Protein AF-A0AAD6ZLA7-F1 (afdb_monomer_lite)

Organism: NCBI:txid1033008

Secondary structure (DSSP, 8-state):
---SSSTTHHHHHHHHHHHHHHHHHHHHHHHHHHHHHHHHHHHHHHHHHHHHHHHHHHHHHHHHTTT-HHHHHHHHHHHHHHHHHHHHHHHHHHHTT-----S------THHHHHHHHHHHHT--

Sequence (125 aa):
MLCLGISAALPIAEYVLDSRVQWHRAHADMEGWQEEVEIFAQESHHAIQGFNKMETVWTALAHDHQEDPGKKAYALKKANMYQEMGQDVQDKFAKVGGTWPELELVLPNTSNLSAQIRRLIGMLA

pLDDT: mean 79.53, std 20.26, range [39.06, 98.5]

Foldseek 3Di:
DPDPPPVVVVVVVVVVVVVVVVVVVVVVVVVVVVVVLVVLLVVLVVLLVVLQVQLVVLCVQLVVVVVPPVSNVVSNVRSVVSVVVSVVSVVVCVVVVHDDPPPDPPVVPVVVVVVVVVVVVVVVD

Radius of gyration: 27.88 Å; chains: 1; bounding box: 61×22×90 Å

Structure (mmCIF, N/CA/C/O backbone):
data_AF-A0AAD6ZLA7-F1
#
_entry.id   AF-A0AAD6ZLA7-F1
#
loop_
_atom_site.group_PDB
_atom_site.id
_atom_site.type_symbol
_atom_site.label_atom_id
_atom_site.label_alt_id
_atom_site.label_comp_id
_atom_site.label_asym_id
_atom_site.label_entity_id
_atom_site.label_seq_id
_atom_site.pdbx_PDB_ins_code
_atom_site.Cartn_x
_atom_site.Cartn_y
_atom_site.Cartn_z
_atom_site.occupancy
_atom_site.B_iso_or_equiv
_atom_site.auth_seq_id
_atom_site.auth_comp_id
_atom_site.auth_asym_id
_atom_site.auth_atom_id
_atom_site.pdbx_PDB_model_num
ATOM 1 N N . MET A 1 1 ? 42.024 3.302 -61.756 1.00 43.53 1 MET A N 1
ATOM 2 C CA . MET A 1 1 ? 41.119 2.156 -61.517 1.00 43.53 1 MET A CA 1
ATOM 3 C C . MET A 1 1 ? 41.154 1.775 -60.031 1.00 43.53 1 MET A C 1
ATOM 5 O O . MET A 1 1 ? 41.634 0.707 -59.700 1.00 43.53 1 MET A O 1
ATOM 9 N N . LEU A 1 2 ? 40.708 2.660 -59.125 1.00 46.66 2 LEU A N 1
ATOM 10 C CA . LEU A 1 2 ? 40.676 2.413 -57.668 1.00 46.66 2 LEU A CA 1
ATOM 11 C C . LEU A 1 2 ? 39.571 3.255 -56.990 1.00 46.66 2 LEU A C 1
ATOM 13 O O . LEU A 1 2 ? 39.862 4.073 -56.129 1.00 46.66 2 LEU A O 1
ATOM 17 N N . CYS A 1 3 ? 38.303 3.095 -57.386 1.00 45.69 3 CYS A N 1
ATOM 18 C CA . CYS A 1 3 ? 37.184 3.758 -56.682 1.00 45.69 3 CYS A CA 1
ATOM 19 C C . CYS A 1 3 ? 36.028 2.819 -56.295 1.00 45.69 3 CYS A C 1
ATOM 21 O O . CYS A 1 3 ? 34.997 3.293 -55.836 1.00 45.69 3 CYS A O 1
ATOM 23 N N . LEU A 1 4 ? 36.171 1.495 -56.436 1.00 47.16 4 LEU A N 1
ATOM 24 C CA . LEU A 1 4 ? 35.083 0.553 -56.113 1.00 47.16 4 LEU A CA 1
ATOM 25 C C . LEU A 1 4 ? 35.101 0.039 -54.660 1.00 47.16 4 LEU A C 1
ATOM 27 O O . LEU A 1 4 ? 34.143 -0.593 -54.237 1.00 47.16 4 LEU A O 1
ATOM 31 N N . GLY A 1 5 ? 36.147 0.330 -53.876 1.00 51.34 5 GLY A N 1
ATOM 32 C CA . GLY A 1 5 ? 36.273 -0.163 -52.493 1.00 51.34 5 GLY A CA 1
ATOM 33 C C . GLY A 1 5 ? 35.588 0.692 -51.418 1.00 51.34 5 GLY A C 1
ATOM 34 O O . GLY A 1 5 ? 35.270 0.183 -50.351 1.00 51.34 5 GLY A O 1
ATOM 35 N N . ILE A 1 6 ? 35.335 1.979 -51.680 1.00 52.84 6 ILE A N 1
ATOM 36 C CA . ILE A 1 6 ? 34.805 2.916 -50.666 1.00 52.84 6 ILE A CA 1
ATOM 37 C C . ILE A 1 6 ? 33.263 2.920 -50.654 1.00 52.84 6 ILE A C 1
ATOM 39 O O . ILE A 1 6 ? 32.646 3.145 -49.616 1.00 52.84 6 ILE A O 1
ATOM 43 N N . SER A 1 7 ? 32.622 2.591 -51.782 1.00 50.31 7 SER A N 1
ATOM 44 C CA . SER A 1 7 ? 31.164 2.710 -51.947 1.00 50.31 7 SER A CA 1
ATOM 45 C C . SER A 1 7 ? 30.339 1.665 -51.181 1.00 50.31 7 SER A C 1
ATOM 47 O O . SER A 1 7 ? 29.170 1.920 -50.913 1.00 50.31 7 SER A O 1
ATOM 49 N N . ALA A 1 8 ? 30.910 0.508 -50.828 1.00 53.28 8 ALA A N 1
ATOM 50 C CA . ALA A 1 8 ? 30.199 -0.551 -50.096 1.00 53.28 8 ALA A CA 1
ATOM 51 C C . ALA A 1 8 ? 30.386 -0.478 -48.567 1.00 53.28 8 ALA A C 1
ATOM 53 O O . ALA A 1 8 ? 29.590 -1.042 -47.825 1.00 53.28 8 ALA A O 1
ATOM 54 N N . ALA A 1 9 ? 31.416 0.225 -48.083 1.00 53.81 9 ALA A N 1
ATOM 55 C CA . ALA A 1 9 ? 31.745 0.301 -46.657 1.00 53.81 9 ALA A CA 1
ATOM 56 C C . ALA A 1 9 ? 30.910 1.347 -45.893 1.00 53.81 9 ALA A C 1
ATOM 58 O O . ALA A 1 9 ? 30.584 1.143 -44.725 1.00 53.81 9 ALA A O 1
ATOM 59 N N . LEU A 1 10 ? 30.528 2.443 -46.557 1.00 57.75 10 LEU A N 1
ATOM 60 C CA . LEU A 1 10 ? 29.680 3.504 -45.997 1.00 57.75 10 LEU A CA 1
ATOM 61 C C . LEU A 1 10 ? 28.285 3.019 -45.547 1.00 57.75 10 LEU A C 1
ATOM 63 O O . LEU A 1 10 ? 27.939 3.272 -44.394 1.00 57.75 10 LEU A O 1
ATOM 67 N N . PRO A 1 11 ? 27.509 2.275 -46.364 1.00 63.91 11 PRO A N 1
ATOM 68 C CA . PRO A 1 11 ? 26.180 1.814 -45.950 1.00 63.91 11 PRO A CA 1
ATOM 69 C C . PRO A 1 11 ? 26.226 0.779 -44.816 1.00 63.91 11 PRO A C 1
ATOM 71 O O . PRO A 1 11 ? 25.324 0.738 -43.986 1.00 63.91 11 PRO A O 1
ATOM 74 N N . ILE A 1 12 ? 27.289 -0.031 -44.729 1.00 64.31 12 ILE A N 1
ATOM 75 C CA . ILE A 1 12 ? 27.469 -0.989 -43.626 1.00 64.31 12 ILE A CA 1
ATOM 76 C C . ILE A 1 12 ? 27.788 -0.245 -42.324 1.00 64.31 12 ILE A C 1
ATOM 78 O O . ILE A 1 12 ? 27.229 -0.570 -41.281 1.00 64.31 12 ILE A O 1
ATOM 82 N N . ALA A 1 13 ? 28.659 0.766 -42.373 1.00 67.69 13 ALA A N 1
ATOM 83 C CA . ALA A 1 13 ? 29.011 1.559 -41.198 1.00 67.69 13 ALA A CA 1
ATOM 84 C C . ALA A 1 13 ? 27.817 2.365 -40.656 1.00 67.69 13 ALA A C 1
ATOM 86 O O . ALA A 1 13 ? 27.613 2.401 -39.443 1.00 67.69 13 ALA A O 1
ATOM 87 N N . GLU A 1 14 ? 27.009 2.961 -41.538 1.00 71.94 14 GLU A N 1
ATOM 88 C CA . GLU A 1 14 ? 25.779 3.674 -41.173 1.00 71.94 14 GLU A CA 1
ATOM 89 C C . GLU A 1 14 ? 24.737 2.729 -40.557 1.00 71.94 14 GLU A C 1
ATOM 91 O O . GLU A 1 14 ? 24.212 3.014 -39.483 1.00 71.94 14 GLU A O 1
ATOM 96 N N . TYR A 1 15 ? 24.518 1.556 -41.160 1.00 69.25 15 TYR A N 1
ATOM 97 C CA . TYR A 1 15 ? 23.602 0.540 -40.632 1.00 69.25 15 TYR A CA 1
ATOM 98 C C . TYR A 1 15 ? 24.043 -0.015 -39.269 1.00 69.25 15 TYR A C 1
ATOM 100 O O . TYR A 1 15 ? 23.222 -0.211 -38.373 1.00 69.25 15 TYR A O 1
ATOM 108 N N . VAL A 1 16 ? 25.345 -0.255 -39.078 1.00 72.81 16 VAL A N 1
ATOM 109 C CA . VAL A 1 16 ? 25.899 -0.708 -37.791 1.00 72.81 16 VAL A CA 1
ATOM 110 C C . VAL A 1 16 ? 25.780 0.382 -36.723 1.00 72.81 16 VAL A C 1
ATOM 112 O O . VAL A 1 16 ? 25.497 0.067 -35.565 1.00 72.81 16 VAL A O 1
ATOM 115 N N . LEU A 1 17 ? 25.976 1.654 -37.088 1.00 72.81 17 LEU A N 1
ATOM 116 C CA . LEU A 1 17 ? 25.799 2.776 -36.169 1.00 72.81 17 LEU A CA 1
ATOM 117 C C . LEU A 1 17 ? 24.330 2.928 -35.760 1.00 72.81 17 LEU A C 1
ATOM 119 O O . LEU A 1 17 ? 24.059 3.026 -34.566 1.00 72.81 17 LEU A O 1
ATOM 123 N N . ASP A 1 18 ? 23.398 2.882 -36.715 1.00 82.12 18 ASP A N 1
ATOM 124 C CA . ASP A 1 18 ? 21.960 2.930 -36.433 1.00 82.12 18 ASP A CA 1
ATOM 125 C C . ASP A 1 18 ? 21.538 1.749 -35.549 1.00 82.12 18 ASP A C 1
ATOM 127 O O . ASP A 1 18 ? 20.969 1.953 -34.480 1.00 82.12 18 ASP A O 1
ATOM 131 N N . SER A 1 19 ? 21.961 0.525 -35.883 1.00 85.25 19 SER A N 1
ATOM 132 C CA . SER A 1 19 ? 21.699 -0.674 -35.068 1.00 85.25 19 SER A CA 1
ATOM 133 C C . SER A 1 19 ? 22.203 -0.529 -33.626 1.00 85.25 19 SER A C 1
ATOM 135 O O . SER A 1 19 ? 21.524 -0.926 -32.678 1.00 85.25 19 SER A O 1
ATOM 137 N N . ARG A 1 20 ? 23.382 0.074 -33.430 1.00 86.81 20 ARG A N 1
ATOM 138 C CA . ARG A 1 20 ? 23.945 0.333 -32.098 1.00 86.81 20 ARG A CA 1
ATOM 139 C C . ARG A 1 20 ? 23.159 1.406 -31.343 1.00 86.81 20 ARG A C 1
ATOM 141 O O . ARG A 1 20 ? 22.932 1.259 -30.146 1.00 86.81 20 ARG A O 1
ATOM 148 N N . VAL A 1 21 ? 22.742 2.477 -32.017 1.00 90.88 21 VAL A N 1
ATOM 149 C CA . VAL A 1 21 ? 21.911 3.529 -31.412 1.00 90.88 21 VAL A CA 1
ATOM 150 C C . VAL A 1 21 ? 20.556 2.963 -30.989 1.00 90.88 21 VAL A C 1
ATOM 152 O O . VAL A 1 21 ? 20.125 3.234 -29.869 1.00 90.88 21 VAL A O 1
ATOM 155 N N . GLN A 1 22 ? 19.918 2.135 -31.823 1.00 89.88 22 GLN A N 1
ATOM 156 C CA . GLN A 1 22 ? 18.672 1.460 -31.451 1.00 89.88 22 GLN A CA 1
ATOM 157 C C . GLN A 1 22 ? 18.873 0.530 -30.251 1.00 89.88 22 GLN A C 1
ATOM 159 O O . GLN A 1 22 ? 18.047 0.526 -29.343 1.00 89.88 22 GLN A O 1
ATOM 164 N N . TRP A 1 23 ? 19.995 -0.196 -30.196 1.00 91.56 23 TRP A N 1
ATOM 165 C CA . TRP A 1 23 ? 20.331 -1.020 -29.035 1.00 91.56 23 TRP A CA 1
ATOM 166 C C . TRP A 1 23 ? 20.460 -0.188 -27.754 1.00 91.56 23 TRP A C 1
ATOM 168 O O . TRP A 1 23 ? 19.868 -0.544 -26.742 1.00 91.56 23 TRP A O 1
ATOM 178 N N . HIS A 1 24 ? 21.174 0.942 -27.793 1.00 92.75 24 HIS A N 1
ATOM 179 C CA . HIS A 1 24 ? 21.311 1.819 -26.626 1.00 92.75 24 HIS A CA 1
ATOM 180 C C . HIS A 1 24 ? 19.972 2.399 -26.167 1.00 92.75 24 HIS A C 1
ATOM 182 O O . HIS A 1 24 ? 19.748 2.494 -24.966 1.00 92.75 24 HIS A O 1
ATOM 188 N N . ARG A 1 25 ? 19.082 2.757 -27.101 1.00 94.75 25 ARG A N 1
ATOM 189 C CA . ARG A 1 25 ? 17.728 3.227 -26.772 1.00 94.75 25 ARG A CA 1
ATOM 190 C C . ARG A 1 25 ? 16.912 2.132 -26.104 1.00 94.75 25 ARG A C 1
ATOM 192 O O . ARG A 1 25 ? 16.444 2.338 -24.998 1.00 94.75 25 ARG A O 1
ATOM 199 N N . ALA A 1 26 ? 16.836 0.954 -26.722 1.00 93.62 26 ALA A N 1
ATOM 200 C CA . ALA A 1 26 ? 16.111 -0.178 -26.156 1.00 93.62 26 ALA A CA 1
ATOM 201 C C . ALA A 1 26 ? 16.664 -0.594 -24.783 1.00 93.62 26 ALA A C 1
ATOM 203 O O . ALA A 1 26 ? 15.908 -0.995 -23.904 1.00 93.62 26 ALA A O 1
ATOM 204 N N . HIS A 1 27 ? 17.981 -0.487 -24.587 1.00 91.44 27 HIS A N 1
ATOM 205 C CA . HIS A 1 27 ? 18.612 -0.761 -23.302 1.00 91.44 27 HIS A CA 1
ATOM 206 C C . HIS A 1 27 ? 18.248 0.286 -22.244 1.00 91.44 27 HIS A C 1
ATOM 208 O O . HIS A 1 27 ? 17.869 -0.091 -21.143 1.00 91.44 27 HIS A O 1
ATOM 214 N N . ALA A 1 28 ? 18.304 1.575 -22.592 1.00 94.81 28 ALA A N 1
ATOM 215 C CA . ALA A 1 28 ? 17.899 2.656 -21.698 1.00 94.81 28 ALA A CA 1
ATOM 216 C C . ALA A 1 28 ? 16.402 2.583 -21.350 1.00 94.81 28 ALA A C 1
ATOM 218 O O . ALA A 1 28 ? 16.035 2.790 -20.198 1.00 94.81 28 ALA A O 1
ATOM 219 N N . ASP A 1 29 ? 15.548 2.233 -22.315 1.00 94.00 29 ASP A N 1
ATOM 220 C CA . ASP A 1 29 ? 14.120 2.017 -22.077 1.00 94.00 29 ASP A CA 1
ATOM 221 C C . ASP A 1 29 ? 13.913 0.849 -21.103 1.00 94.00 29 ASP A C 1
ATOM 223 O O . ASP A 1 29 ? 13.198 0.987 -20.119 1.00 94.00 29 ASP A O 1
ATOM 227 N N . MET A 1 30 ? 14.590 -0.284 -21.314 1.00 94.69 30 MET A N 1
ATOM 228 C CA . MET A 1 30 ? 14.534 -1.423 -20.392 1.00 94.69 30 MET A CA 1
ATOM 229 C C . MET A 1 30 ? 14.976 -1.039 -18.968 1.00 94.69 30 MET A C 1
ATOM 231 O O . MET A 1 30 ? 14.314 -1.432 -18.010 1.00 94.69 30 MET A O 1
ATOM 235 N N . GLU A 1 31 ? 16.068 -0.281 -18.819 1.00 91.75 31 GLU A N 1
ATOM 236 C CA . GLU A 1 31 ? 16.531 0.217 -17.513 1.00 91.75 31 GLU A CA 1
ATOM 237 C C . GLU A 1 31 ? 15.495 1.144 -16.859 1.00 91.75 31 GLU A C 1
ATOM 239 O O . GLU A 1 31 ? 15.183 0.968 -15.684 1.00 91.75 31 GLU A O 1
ATOM 244 N N . GLY A 1 32 ? 14.895 2.062 -17.623 1.00 93.56 32 GLY A N 1
ATOM 245 C CA . GLY A 1 32 ? 13.844 2.948 -17.117 1.00 93.56 32 GLY A CA 1
ATOM 246 C C . GLY A 1 32 ? 12.598 2.189 -16.654 1.00 93.56 32 GLY A C 1
ATOM 247 O O . GLY A 1 32 ? 12.065 2.461 -15.583 1.00 93.56 32 GLY A O 1
ATOM 248 N N . TRP A 1 33 ? 12.164 1.176 -17.409 1.00 93.12 33 TRP A N 1
ATOM 249 C CA . TRP A 1 33 ? 11.014 0.349 -17.023 1.00 93.12 33 TRP A CA 1
ATOM 250 C C . TRP A 1 33 ? 11.305 -0.459 -15.754 1.00 93.12 33 TRP A C 1
ATOM 252 O O . TRP A 1 33 ? 10.420 -0.641 -14.920 1.00 93.12 33 TRP A O 1
ATOM 262 N N . GLN A 1 34 ? 12.544 -0.932 -15.592 1.00 86.62 34 GLN A N 1
ATOM 263 C CA . GLN A 1 34 ? 12.977 -1.620 -14.379 1.00 86.62 34 GLN A CA 1
ATOM 264 C C . GLN A 1 34 ? 12.930 -0.682 -13.159 1.00 86.62 34 GLN A C 1
ATOM 266 O O . GLN A 1 34 ? 12.369 -1.064 -12.132 1.00 86.62 34 GLN A O 1
ATOM 271 N N . GLU A 1 35 ? 13.443 0.548 -13.278 1.00 88.06 35 GLU A N 1
ATOM 272 C CA . GLU A 1 35 ? 13.363 1.559 -12.212 1.00 88.06 35 GLU A CA 1
ATOM 273 C C . GLU A 1 35 ? 11.911 1.902 -11.846 1.00 88.06 35 GLU A C 1
ATOM 275 O O . GLU A 1 35 ? 11.569 1.965 -10.664 1.00 88.06 35 GLU A O 1
ATOM 280 N N . GLU A 1 36 ? 11.031 2.084 -12.834 1.00 90.25 36 GLU A N 1
ATOM 281 C CA . GLU A 1 36 ? 9.615 2.386 -12.592 1.00 90.25 36 GLU A CA 1
ATOM 282 C C . GLU A 1 36 ? 8.905 1.267 -11.818 1.00 90.25 36 GLU A C 1
ATOM 284 O O . GLU A 1 36 ? 8.141 1.541 -10.887 1.00 90.25 36 GLU A O 1
ATOM 289 N N . VAL A 1 37 ? 9.182 0.003 -12.156 1.00 88.69 37 VAL A N 1
ATOM 290 C CA . VAL A 1 37 ? 8.638 -1.154 -11.431 1.00 88.69 37 VAL A CA 1
ATOM 291 C C . VAL A 1 37 ? 9.142 -1.182 -9.986 1.00 88.69 37 VAL A C 1
ATOM 293 O O . VAL A 1 37 ? 8.354 -1.430 -9.071 1.00 88.69 37 VAL A O 1
ATOM 296 N N . GLU A 1 38 ? 10.426 -0.901 -9.758 1.00 87.19 38 GLU A N 1
ATOM 297 C CA . GLU A 1 38 ? 11.020 -0.850 -8.417 1.00 87.19 38 GLU A CA 1
ATOM 298 C C . GLU A 1 38 ? 10.431 0.281 -7.562 1.00 87.19 38 GLU A C 1
ATOM 300 O O . GLU A 1 38 ? 10.092 0.064 -6.394 1.00 87.19 38 GLU A O 1
ATOM 305 N N . ILE A 1 39 ? 10.237 1.466 -8.146 1.00 86.25 39 ILE A N 1
ATOM 306 C CA . ILE A 1 39 ? 9.593 2.606 -7.481 1.00 86.25 39 ILE A CA 1
ATOM 307 C C . ILE A 1 39 ? 8.151 2.259 -7.113 1.00 86.25 39 ILE A C 1
ATOM 309 O O . ILE A 1 39 ? 7.759 2.415 -5.956 1.00 86.25 39 ILE A O 1
ATOM 313 N N . PHE A 1 40 ? 7.371 1.736 -8.063 1.00 87.69 40 PHE A N 1
ATOM 314 C CA . PHE A 1 40 ? 5.975 1.367 -7.829 1.00 87.69 40 PHE A CA 1
ATOM 315 C C . PHE A 1 40 ? 5.831 0.310 -6.725 1.00 87.69 40 PHE A C 1
ATOM 317 O O . PHE A 1 40 ? 4.930 0.387 -5.880 1.00 87.69 40 PHE A O 1
ATOM 324 N N . ALA A 1 41 ? 6.741 -0.666 -6.710 1.00 88.44 41 ALA A N 1
ATOM 325 C CA . ALA A 1 41 ? 6.836 -1.649 -5.649 1.00 88.44 41 ALA A CA 1
ATOM 326 C C . ALA A 1 41 ? 7.099 -0.945 -4.301 1.00 88.44 41 ALA A C 1
ATOM 328 O O . ALA A 1 41 ? 6.304 -1.064 -3.369 1.00 88.44 41 ALA A O 1
ATOM 329 N N . GLN A 1 42 ? 8.145 -0.130 -4.185 1.00 90.69 42 GLN A N 1
ATOM 330 C CA . GLN A 1 42 ? 8.446 0.545 -2.920 1.00 90.69 42 GLN A CA 1
ATOM 331 C C . GLN A 1 42 ? 7.301 1.450 -2.428 1.00 90.69 42 GLN A C 1
ATOM 333 O O . GLN A 1 42 ? 6.994 1.467 -1.232 1.00 90.69 42 GLN A O 1
ATOM 338 N N . GLU A 1 43 ? 6.635 2.173 -3.330 1.00 92.69 43 GLU A N 1
ATOM 339 C CA . GLU A 1 43 ? 5.478 3.013 -3.010 1.00 92.69 43 GLU A CA 1
ATOM 340 C C . GLU A 1 43 ? 4.300 2.198 -2.473 1.00 92.69 43 GLU A C 1
ATOM 342 O O . GLU A 1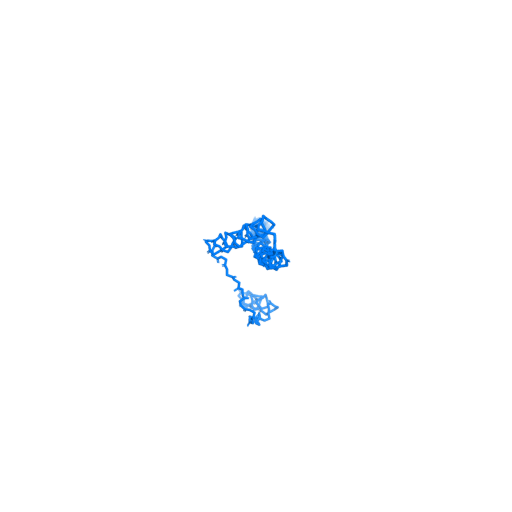 43 ? 3.714 2.557 -1.448 1.00 92.69 43 GLU A O 1
ATOM 347 N N . SER A 1 44 ? 3.984 1.072 -3.113 1.00 90.56 44 SER A N 1
ATOM 348 C CA . SER A 1 44 ? 2.914 0.178 -2.667 1.00 90.56 44 SER A CA 1
ATOM 349 C C . SER A 1 44 ? 3.225 -0.412 -1.285 1.00 90.56 44 SER A C 1
ATOM 351 O O . SER A 1 44 ? 2.354 -0.445 -0.413 1.00 90.56 44 SER A O 1
ATOM 353 N N . HIS A 1 45 ? 4.482 -0.791 -1.030 1.00 89.62 45 HIS A N 1
ATOM 354 C CA . HIS A 1 45 ? 4.922 -1.259 0.285 1.00 89.62 45 HIS A CA 1
ATOM 355 C C . HIS A 1 45 ? 4.787 -0.171 1.362 1.00 89.62 45 HIS A C 1
ATOM 357 O O . HIS A 1 45 ? 4.210 -0.414 2.426 1.00 89.62 45 HIS A O 1
ATOM 363 N N . HIS A 1 46 ? 5.252 1.050 1.082 1.00 92.88 46 HIS A N 1
ATOM 364 C CA . HIS A 1 46 ? 5.089 2.186 1.992 1.00 92.88 46 HIS A CA 1
ATOM 365 C C . HIS A 1 46 ? 3.615 2.501 2.277 1.00 92.88 46 HIS A C 1
ATOM 367 O O . HIS A 1 46 ? 3.262 2.772 3.427 1.00 92.88 46 HIS A O 1
ATOM 373 N N . ALA A 1 47 ? 2.747 2.442 1.263 1.00 94.50 47 ALA A N 1
ATOM 374 C CA . ALA A 1 47 ? 1.317 2.679 1.426 1.00 94.50 47 ALA A CA 1
ATOM 375 C C . ALA A 1 47 ? 0.687 1.664 2.393 1.00 94.50 47 ALA A C 1
ATOM 377 O O . ALA A 1 47 ? 0.017 2.060 3.348 1.00 94.50 47 ALA A O 1
ATOM 378 N N . ILE A 1 48 ? 0.978 0.372 2.209 1.00 93.50 48 ILE A N 1
ATOM 379 C CA . ILE A 1 48 ? 0.507 -0.705 3.092 1.00 93.50 48 ILE A CA 1
ATOM 380 C C . ILE A 1 48 ? 0.961 -0.462 4.536 1.00 93.50 48 ILE A C 1
ATOM 382 O O . ILE A 1 48 ? 0.148 -0.507 5.460 1.00 93.50 48 ILE A O 1
ATOM 386 N N . GLN A 1 49 ? 2.244 -0.155 4.746 1.00 94.56 49 GLN A N 1
ATOM 387 C CA . GLN A 1 49 ? 2.759 0.139 6.086 1.00 94.56 49 GLN A CA 1
ATOM 388 C C . GLN A 1 49 ? 2.079 1.363 6.715 1.00 94.56 49 GLN A C 1
ATOM 390 O O . GLN A 1 49 ? 1.750 1.351 7.904 1.00 94.56 49 GLN A O 1
ATOM 395 N N . GLY A 1 50 ? 1.841 2.413 5.925 1.00 95.81 50 GLY A N 1
ATOM 396 C CA . GLY A 1 50 ? 1.134 3.613 6.365 1.00 95.81 50 GLY A CA 1
ATOM 397 C C . GLY A 1 50 ? -0.297 3.317 6.816 1.00 95.81 50 GLY A C 1
ATOM 398 O O . GLY A 1 50 ? -0.720 3.791 7.875 1.00 95.81 50 GLY A O 1
ATOM 399 N N . PHE A 1 51 ? -1.023 2.491 6.062 1.00 97.31 51 PHE A N 1
ATOM 400 C CA . PHE A 1 51 ? -2.381 2.077 6.406 1.00 97.31 51 PHE A CA 1
ATOM 401 C C . PHE A 1 51 ? -2.427 1.196 7.655 1.00 97.31 51 PHE A C 1
ATOM 403 O O . PHE A 1 51 ? -3.184 1.517 8.570 1.00 97.31 51 PHE A O 1
ATOM 410 N N . ASN A 1 52 ? -1.553 0.192 7.769 1.00 95.56 52 ASN A N 1
ATOM 411 C CA . ASN A 1 52 ? -1.456 -0.656 8.966 1.00 95.56 52 ASN A CA 1
ATOM 412 C C . ASN A 1 52 ? -1.141 0.171 10.224 1.00 95.56 52 ASN A C 1
ATOM 414 O O . ASN A 1 52 ? -1.705 -0.039 11.303 1.00 95.56 52 ASN A O 1
ATOM 418 N N . LYS A 1 53 ? -0.251 1.165 10.092 1.00 97.50 53 LYS A N 1
ATOM 419 C CA . LYS A 1 53 ? 0.058 2.087 11.188 1.00 97.50 53 LYS A CA 1
ATOM 420 C C . LYS A 1 53 ? -1.176 2.883 11.599 1.00 97.50 53 LYS A C 1
ATOM 422 O O . LYS A 1 53 ? -1.425 3.034 12.794 1.00 97.50 53 LYS A O 1
ATOM 427 N N . MET A 1 54 ? -1.948 3.393 10.640 1.00 97.62 54 MET A N 1
ATOM 428 C CA . MET A 1 54 ? -3.152 4.150 10.969 1.00 97.62 54 MET A CA 1
ATOM 429 C C . MET A 1 54 ? -4.261 3.284 11.552 1.00 97.62 54 MET A C 1
ATOM 431 O O . MET A 1 54 ? -4.870 3.700 12.533 1.00 97.62 54 MET A O 1
ATOM 435 N N . GLU A 1 55 ? -4.491 2.083 11.028 1.00 98.12 55 GLU A N 1
ATOM 436 C CA . GLU A 1 55 ? -5.390 1.102 11.644 1.00 98.12 55 GLU A CA 1
ATOM 437 C C . GLU A 1 55 ? -5.041 0.902 13.128 1.00 98.12 55 GLU A C 1
ATOM 439 O O . GLU A 1 55 ? -5.908 1.025 13.999 1.00 98.12 55 GLU A O 1
ATOM 444 N N . THR A 1 56 ? -3.756 0.688 13.422 1.00 98.00 56 THR A N 1
ATOM 445 C CA . THR A 1 56 ? -3.249 0.516 14.791 1.00 98.00 56 THR A CA 1
ATOM 446 C C . THR A 1 56 ? -3.533 1.744 15.660 1.00 98.00 56 THR A C 1
ATOM 448 O O . THR A 1 56 ? -4.060 1.611 16.764 1.00 98.00 56 THR A O 1
ATOM 451 N N . VAL A 1 57 ? -3.239 2.953 15.165 1.00 98.38 57 VAL A N 1
ATOM 452 C CA . VAL A 1 57 ? -3.477 4.211 15.899 1.00 98.38 57 VAL A CA 1
ATOM 453 C C . VAL A 1 57 ? -4.964 4.411 16.197 1.00 98.38 57 VAL A C 1
ATOM 455 O O . VAL A 1 57 ? -5.327 4.756 17.320 1.00 98.38 57 VAL A O 1
ATOM 458 N N . TRP A 1 58 ? -5.841 4.176 15.220 1.00 98.31 58 TRP A N 1
ATOM 459 C CA . TRP A 1 58 ? -7.286 4.323 15.410 1.00 98.31 58 TRP A CA 1
ATOM 460 C C . TRP A 1 58 ? -7.865 3.258 16.342 1.00 98.31 58 TRP A C 1
ATOM 462 O O . TRP A 1 58 ? -8.769 3.557 17.121 1.00 98.31 58 TRP A O 1
ATOM 472 N N . THR A 1 59 ? -7.318 2.044 16.318 1.00 97.88 59 THR A N 1
ATOM 473 C CA . THR A 1 59 ? -7.688 0.977 17.256 1.00 97.88 59 THR A CA 1
ATOM 474 C C . THR A 1 59 ? -7.286 1.335 18.686 1.00 97.88 59 THR A C 1
ATOM 476 O O . THR A 1 59 ? -8.096 1.189 19.602 1.00 97.88 59 THR A O 1
ATOM 479 N N . ALA A 1 60 ? -6.081 1.880 18.881 1.00 98.00 60 ALA A N 1
ATOM 480 C CA . ALA A 1 60 ? -5.640 2.391 20.177 1.00 98.00 60 ALA A CA 1
ATOM 481 C C . ALA A 1 60 ? -6.539 3.540 20.663 1.00 98.00 60 ALA A C 1
ATOM 483 O O . ALA A 1 60 ? -7.029 3.507 21.786 1.00 98.00 60 ALA A O 1
ATOM 484 N N . LEU A 1 61 ? -6.874 4.493 19.789 1.00 97.31 61 LEU A N 1
ATOM 485 C CA . LEU A 1 61 ? -7.771 5.598 20.137 1.00 97.31 61 LEU A CA 1
ATOM 486 C C . LEU A 1 61 ? -9.181 5.118 20.530 1.00 97.31 61 LEU A C 1
ATOM 488 O O . LEU A 1 61 ? -9.830 5.700 21.400 1.00 97.31 61 LEU 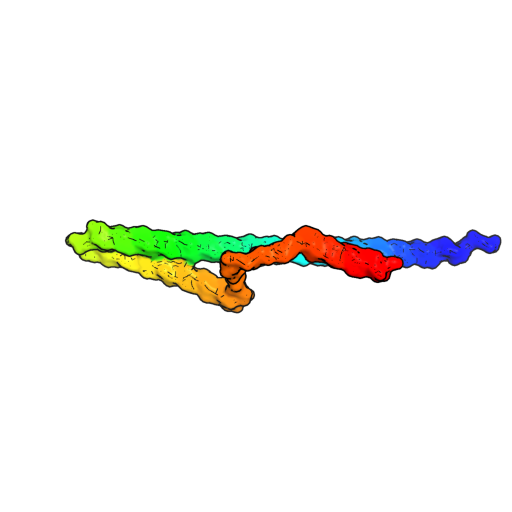A O 1
ATOM 492 N N . ALA A 1 62 ? -9.673 4.047 19.901 1.00 97.50 62 ALA A N 1
ATOM 493 C CA . ALA A 1 62 ? -10.939 3.425 20.278 1.00 97.50 62 ALA A CA 1
ATOM 494 C C . ALA A 1 62 ? -10.882 2.771 21.668 1.00 97.50 62 ALA A C 1
ATOM 496 O O . ALA A 1 62 ? -11.899 2.737 22.366 1.00 97.50 62 ALA A O 1
ATOM 497 N N . HIS A 1 63 ? -9.716 2.249 22.057 1.00 95.88 63 HIS A N 1
ATOM 498 C CA . HIS A 1 63 ? -9.469 1.724 23.396 1.00 95.88 63 HIS A CA 1
ATOM 499 C C . HIS A 1 63 ? -9.418 2.854 24.435 1.00 95.88 63 HIS A C 1
ATOM 501 O O . HIS A 1 63 ? -10.098 2.764 25.455 1.00 95.88 63 HIS A O 1
ATOM 507 N N . ASP A 1 64 ? -8.729 3.956 24.131 1.00 96.62 64 ASP A N 1
ATOM 508 C CA . ASP A 1 64 ? -8.616 5.122 25.021 1.00 96.62 64 ASP A CA 1
ATOM 509 C C . ASP A 1 64 ? -9.974 5.788 25.305 1.00 96.62 64 ASP A C 1
ATOM 511 O O . ASP A 1 64 ? -10.223 6.297 26.397 1.00 96.62 64 ASP A O 1
ATOM 515 N N . HIS A 1 65 ? -10.891 5.769 24.333 1.00 94.44 65 HIS A N 1
ATOM 516 C CA . HIS A 1 65 ? -12.241 6.325 24.465 1.00 94.44 65 HIS A CA 1
ATOM 517 C C . HIS A 1 65 ? -13.314 5.273 24.778 1.00 94.44 65 HIS A C 1
ATOM 519 O O . HIS A 1 65 ? -14.466 5.420 24.368 1.00 94.44 65 HIS A O 1
ATOM 525 N N . GLN A 1 66 ? -12.974 4.220 25.526 1.00 90.31 66 GLN A N 1
ATOM 526 C CA . GLN A 1 66 ? -13.912 3.142 25.858 1.00 90.31 66 GLN A CA 1
ATOM 527 C C . GLN A 1 66 ? -15.189 3.617 26.581 1.00 90.31 66 GLN A C 1
ATOM 529 O O . GLN A 1 66 ? -16.241 2.998 26.418 1.00 90.31 66 GLN A O 1
ATOM 534 N N . GLU A 1 67 ? -15.106 4.711 27.339 1.00 94.62 67 GLU A N 1
ATOM 535 C CA . GLU A 1 67 ? -16.220 5.301 28.097 1.00 94.62 67 GLU A CA 1
ATOM 536 C C . GLU A 1 67 ? -17.189 6.133 27.237 1.00 94.62 67 GLU A C 1
ATOM 538 O O . GLU A 1 67 ? -18.303 6.417 27.674 1.00 94.62 67 GLU A O 1
ATOM 543 N N . ASP A 1 68 ? -16.799 6.503 26.010 1.00 96.12 68 ASP A N 1
ATOM 544 C CA . ASP A 1 68 ? -17.619 7.261 25.059 1.00 96.12 68 ASP A CA 1
ATOM 545 C C . ASP A 1 68 ? -17.953 6.370 23.849 1.00 96.12 68 ASP A C 1
ATOM 547 O O . ASP A 1 68 ? -17.153 6.252 22.909 1.00 96.12 68 ASP A O 1
ATOM 551 N N . PRO A 1 69 ? -19.144 5.734 23.832 1.00 94.50 69 PRO A N 1
ATOM 552 C CA . PRO A 1 69 ? -19.528 4.814 22.767 1.00 94.50 69 PRO A CA 1
ATOM 553 C C . PRO A 1 69 ? -19.495 5.449 21.373 1.00 94.50 69 PRO A C 1
ATOM 555 O O . PRO A 1 69 ? -19.199 4.760 20.397 1.00 94.50 69 PRO A O 1
ATOM 558 N N . GLY A 1 70 ? -19.775 6.753 21.269 1.00 96.94 70 GLY A N 1
ATOM 559 C CA . GLY A 1 70 ? -19.779 7.475 20.000 1.00 96.94 70 GLY A CA 1
ATOM 560 C C . GLY A 1 70 ? -18.370 7.635 19.439 1.00 96.94 70 GLY A C 1
ATOM 561 O O . GLY A 1 70 ? -18.116 7.282 18.283 1.00 96.94 70 GLY A O 1
ATOM 562 N N . LYS A 1 71 ? -17.429 8.103 20.267 1.00 96.56 71 LYS A N 1
ATOM 563 C CA . LYS A 1 71 ? -16.015 8.229 19.871 1.00 96.56 71 LYS A CA 1
ATOM 564 C C . LYS A 1 71 ? -15.391 6.877 19.565 1.00 96.56 71 LYS A C 1
ATOM 566 O O . LYS A 1 71 ? -14.725 6.743 18.539 1.00 96.56 71 LYS A O 1
ATOM 571 N N . LYS A 1 72 ? -15.663 5.868 20.396 1.00 97.88 72 LYS A N 1
ATOM 572 C CA . LYS A 1 72 ? -15.208 4.495 20.166 1.00 97.88 72 LYS A CA 1
ATOM 573 C C . LYS A 1 72 ? -15.694 3.959 18.821 1.00 97.88 72 LYS A C 1
ATOM 575 O O . LYS A 1 72 ? -14.889 3.472 18.032 1.00 97.88 72 LYS A O 1
ATOM 580 N N . ALA A 1 73 ? -16.993 4.068 18.534 1.00 97.75 73 ALA A N 1
ATOM 581 C CA . ALA A 1 73 ? -17.561 3.579 17.278 1.00 97.75 73 ALA A CA 1
ATOM 582 C C . ALA A 1 73 ? -16.954 4.288 16.058 1.00 97.75 73 ALA A C 1
ATOM 584 O O . ALA A 1 73 ? -16.645 3.646 15.053 1.00 97.75 73 ALA A O 1
ATOM 585 N N . TYR A 1 74 ? -16.733 5.602 16.149 1.00 97.94 74 TYR A N 1
ATOM 586 C CA . TYR A 1 74 ? -16.094 6.360 15.077 1.00 97.94 74 TYR A CA 1
ATOM 587 C C . TYR A 1 74 ? -14.631 5.952 14.857 1.00 97.94 74 TYR A C 1
ATOM 589 O O . TYR A 1 74 ? -14.217 5.754 13.714 1.00 97.94 74 TYR A O 1
ATOM 597 N N . ALA A 1 75 ? -13.862 5.783 15.933 1.00 97.94 75 ALA A N 1
ATOM 598 C CA . ALA A 1 75 ? -12.475 5.343 15.855 1.00 97.94 75 ALA A CA 1
ATOM 599 C C . ALA A 1 75 ? -12.356 3.932 15.254 1.00 97.94 75 ALA A C 1
ATOM 601 O O . ALA A 1 75 ? -11.570 3.734 14.331 1.00 97.94 75 ALA A O 1
ATOM 602 N N . LEU A 1 76 ? -13.212 2.987 15.662 1.00 98.19 76 LEU A N 1
ATOM 603 C CA . LEU A 1 76 ? -13.264 1.647 15.060 1.00 98.19 76 LEU A CA 1
ATOM 604 C C . LEU A 1 76 ? -13.635 1.689 13.574 1.00 98.19 76 LEU A C 1
ATOM 606 O O . LEU A 1 76 ? -13.022 0.996 12.767 1.00 98.19 76 LEU A O 1
ATOM 610 N N . LYS A 1 77 ? -14.589 2.544 13.185 1.00 98.31 77 LYS A N 1
ATOM 611 C CA . LYS A 1 77 ? -14.923 2.752 11.769 1.00 98.31 77 LYS A CA 1
ATOM 612 C C . LYS A 1 77 ? -13.705 3.227 10.971 1.00 98.31 77 LYS A C 1
ATOM 614 O O . LYS A 1 77 ? -13.518 2.799 9.835 1.00 98.31 77 LYS A O 1
ATOM 619 N N . LYS A 1 78 ? -12.888 4.118 11.541 1.00 98.31 78 LYS A N 1
ATOM 620 C CA . LYS A 1 78 ? -11.658 4.596 10.897 1.00 98.31 78 LYS A CA 1
ATOM 621 C C . LYS A 1 78 ? -10.576 3.527 10.838 1.00 98.31 78 LYS A C 1
ATOM 623 O O . LYS A 1 78 ? -9.941 3.422 9.796 1.00 98.31 78 LYS A O 1
ATOM 628 N N . ALA A 1 79 ? -10.410 2.727 11.887 1.00 98.06 79 ALA A N 1
ATOM 629 C CA . ALA A 1 79 ? -9.493 1.592 11.868 1.00 98.06 79 ALA A CA 1
ATOM 630 C C . ALA A 1 79 ? -9.845 0.621 10.730 1.00 98.06 79 ALA A C 1
ATOM 632 O O . ALA A 1 79 ? -9.006 0.373 9.869 1.00 98.06 79 ALA A O 1
ATOM 633 N N . ASN A 1 80 ? -11.113 0.202 10.648 1.00 98.25 80 ASN A N 1
ATOM 634 C CA . ASN A 1 80 ? -11.592 -0.690 9.591 1.00 98.25 80 ASN A CA 1
ATOM 635 C C . ASN A 1 80 ? -11.397 -0.095 8.184 1.00 98.25 80 ASN A C 1
ATOM 637 O O . ASN A 1 80 ? -10.950 -0.778 7.275 1.00 98.25 80 ASN A O 1
ATOM 641 N N . MET A 1 81 ? -11.657 1.205 8.006 1.00 98.50 81 MET A N 1
ATOM 642 C CA . MET A 1 81 ? -11.412 1.885 6.727 1.00 98.50 81 MET A CA 1
ATOM 643 C C . MET A 1 81 ? -9.942 1.779 6.287 1.00 98.50 81 MET A C 1
ATOM 645 O O . MET A 1 81 ? -9.670 1.524 5.119 1.00 98.50 81 MET A O 1
ATOM 649 N N . TYR A 1 82 ? -8.985 1.980 7.200 1.00 98.12 82 TYR A N 1
ATOM 650 C CA . TYR A 1 82 ? -7.564 1.851 6.866 1.00 98.12 82 TYR A CA 1
ATOM 651 C C . TYR A 1 82 ? -7.152 0.402 6.607 1.00 98.12 82 TYR A C 1
ATOM 653 O O . TYR A 1 82 ? -6.355 0.163 5.703 1.00 98.12 82 TYR A O 1
ATOM 661 N N . GLN A 1 83 ? -7.726 -0.549 7.342 1.00 97.81 83 GLN A N 1
ATOM 662 C CA . GLN A 1 83 ? -7.532 -1.974 7.093 1.00 97.81 83 GLN A CA 1
ATOM 663 C C . GLN A 1 83 ? -7.976 -2.355 5.669 1.00 97.81 83 GLN A C 1
ATOM 665 O O . GLN A 1 83 ? -7.206 -2.962 4.925 1.00 97.81 83 GLN A O 1
ATOM 670 N N . GLU A 1 84 ? -9.177 -1.934 5.261 1.00 98.00 84 GLU A N 1
ATOM 671 C CA . GLU A 1 84 ? -9.717 -2.162 3.914 1.00 98.00 84 GLU A CA 1
ATOM 672 C C . GLU A 1 84 ? -8.830 -1.528 2.830 1.00 98.00 84 GLU A C 1
ATOM 674 O O . GLU A 1 84 ? -8.552 -2.156 1.811 1.00 98.00 84 GLU A O 1
ATOM 679 N N . MET A 1 85 ? -8.326 -0.307 3.051 1.00 97.56 85 MET A N 1
ATOM 680 C CA . MET A 1 85 ? -7.401 0.348 2.114 1.00 97.56 85 MET A CA 1
ATOM 681 C C . MET A 1 85 ? -6.064 -0.396 1.989 1.00 97.56 85 MET A C 1
ATOM 683 O O . MET A 1 85 ? -5.526 -0.512 0.889 1.00 97.56 85 MET A O 1
ATOM 687 N N . GLY A 1 86 ? -5.525 -0.908 3.099 1.00 96.06 86 GLY A N 1
ATOM 688 C CA . GLY A 1 86 ? -4.315 -1.732 3.099 1.00 96.06 86 GLY A CA 1
ATOM 689 C C . GLY A 1 86 ? -4.492 -3.021 2.300 1.00 96.06 86 GLY A C 1
ATOM 690 O O . GLY A 1 86 ? -3.639 -3.350 1.475 1.00 96.06 86 GLY A O 1
ATOM 691 N N . GLN A 1 87 ? -5.621 -3.703 2.497 1.00 95.81 87 GLN A N 1
ATOM 692 C CA . GLN A 1 87 ? -5.983 -4.915 1.759 1.00 95.81 87 GLN A CA 1
ATOM 693 C C . GLN A 1 87 ? -6.181 -4.636 0.267 1.00 95.81 87 GLN A C 1
ATOM 695 O O . GLN A 1 87 ? -5.624 -5.346 -0.559 1.00 95.81 87 GLN A O 1
ATOM 700 N N . ASP A 1 88 ? -6.877 -3.558 -0.096 1.00 96.56 88 ASP A N 1
ATOM 701 C CA . ASP A 1 88 ? -7.097 -3.188 -1.499 1.00 96.56 88 ASP A CA 1
ATOM 702 C C . ASP A 1 88 ? -5.777 -2.924 -2.246 1.00 96.56 88 ASP A C 1
ATOM 704 O O . ASP A 1 88 ? -5.608 -3.363 -3.386 1.00 96.56 88 ASP A O 1
ATOM 708 N N . VAL A 1 89 ? -4.805 -2.262 -1.606 1.00 94.12 89 VAL A N 1
ATOM 709 C CA . VAL A 1 89 ? -3.468 -2.088 -2.200 1.00 94.12 89 VAL A CA 1
ATOM 710 C C . VAL A 1 89 ? -2.737 -3.423 -2.323 1.00 94.12 89 VAL A C 1
ATOM 712 O O . VAL A 1 89 ? -2.155 -3.683 -3.374 1.00 94.12 89 VAL A O 1
ATOM 715 N N . GLN A 1 90 ? -2.785 -4.281 -1.300 1.00 92.88 90 GLN A N 1
ATOM 716 C CA . GLN A 1 90 ? -2.184 -5.620 -1.359 1.00 92.88 90 GLN A CA 1
ATOM 717 C C . GLN A 1 90 ? -2.773 -6.458 -2.497 1.00 92.88 90 GLN A C 1
ATOM 719 O O . GLN A 1 90 ? -2.021 -7.026 -3.287 1.00 92.88 90 GLN A O 1
ATOM 724 N N . ASP A 1 91 ? -4.096 -6.480 -2.630 1.00 94.25 91 ASP A N 1
ATOM 725 C CA . ASP A 1 91 ? -4.806 -7.239 -3.656 1.00 94.25 91 ASP A CA 1
ATOM 726 C C . ASP A 1 91 ? -4.481 -6.721 -5.056 1.00 94.25 91 ASP A C 1
ATOM 728 O O . ASP A 1 91 ? -4.208 -7.500 -5.974 1.00 94.25 91 ASP A O 1
ATOM 732 N N . LYS A 1 92 ? -4.467 -5.395 -5.238 1.00 93.12 92 LYS A N 1
ATOM 733 C CA . LYS A 1 92 ? -4.090 -4.770 -6.511 1.00 93.12 92 LYS A CA 1
ATOM 734 C C . LYS A 1 92 ? -2.634 -5.048 -6.865 1.00 93.12 92 LYS A C 1
ATOM 736 O O . LYS A 1 92 ? -2.362 -5.365 -8.022 1.00 93.12 92 LYS A O 1
ATOM 741 N N . PHE A 1 93 ? -1.728 -4.971 -5.892 1.00 90.56 93 PHE A N 1
ATOM 742 C CA . PHE A 1 93 ? -0.311 -5.266 -6.087 1.00 90.56 93 PHE A CA 1
ATOM 743 C C . PHE A 1 93 ? -0.091 -6.741 -6.454 1.00 90.56 93 PHE A C 1
ATOM 745 O O . PHE A 1 93 ? 0.573 -7.041 -7.445 1.00 90.56 93 PHE A O 1
ATOM 752 N N . ALA A 1 94 ? -0.742 -7.667 -5.748 1.00 89.44 94 ALA A N 1
ATOM 753 C CA . ALA A 1 94 ? -0.687 -9.092 -6.057 1.00 89.44 94 ALA A CA 1
ATOM 754 C C . ALA A 1 94 ? -1.291 -9.413 -7.437 1.00 89.44 94 ALA A C 1
ATOM 756 O O . ALA A 1 94 ? -0.741 -10.216 -8.190 1.00 89.44 94 ALA A O 1
ATOM 757 N N . LYS A 1 95 ? -2.394 -8.751 -7.815 1.00 91.25 95 LYS A N 1
ATOM 758 C CA . LYS A 1 95 ? -3.062 -8.944 -9.113 1.00 91.25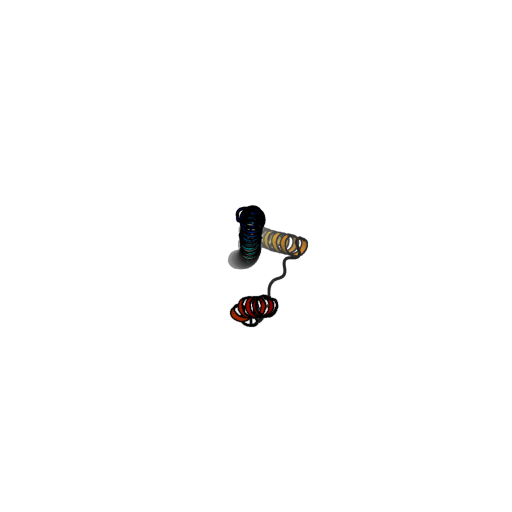 95 LYS A CA 1
ATOM 759 C C . LYS A 1 95 ? -2.170 -8.590 -10.302 1.00 91.25 95 LYS A C 1
ATOM 761 O O . LYS A 1 95 ? -2.298 -9.217 -11.352 1.00 91.25 95 LYS A O 1
ATOM 766 N N . VAL A 1 96 ? -1.286 -7.604 -10.156 1.00 88.19 96 VAL A N 1
ATOM 767 C CA . VAL A 1 96 ? -0.315 -7.238 -11.201 1.00 88.19 96 VAL A CA 1
ATOM 768 C C . VAL A 1 96 ? 0.960 -8.090 -11.158 1.00 88.19 96 VAL A C 1
ATOM 770 O O . VAL A 1 96 ? 1.891 -7.828 -11.910 1.00 88.19 96 VAL A O 1
ATOM 773 N N . GLY A 1 97 ? 1.001 -9.129 -10.315 1.00 84.69 97 GLY A N 1
ATOM 774 C CA . GLY A 1 97 ? 2.165 -10.000 -10.145 1.00 84.69 97 GLY A CA 1
ATOM 775 C C . GLY A 1 97 ? 3.256 -9.397 -9.262 1.00 84.69 97 GLY A C 1
ATOM 776 O O . GLY A 1 97 ? 4.379 -9.893 -9.261 1.00 84.69 97 GLY A O 1
ATOM 777 N N . GLY A 1 98 ? 2.942 -8.334 -8.519 1.00 79.25 98 GLY A N 1
ATOM 778 C CA . GLY A 1 98 ? 3.856 -7.734 -7.564 1.00 79.25 98 GLY A CA 1
ATOM 779 C C . GLY A 1 98 ? 4.155 -8.697 -6.418 1.00 79.25 98 GLY A C 1
ATOM 780 O O . GLY A 1 98 ? 3.251 -9.175 -5.733 1.00 79.25 98 GLY A O 1
ATOM 781 N N . THR A 1 99 ? 5.437 -8.962 -6.190 1.00 75.69 99 THR A N 1
ATOM 782 C CA . THR A 1 99 ? 5.926 -9.728 -5.041 1.00 75.69 99 THR A CA 1
ATOM 783 C C . THR A 1 99 ? 6.958 -8.906 -4.296 1.00 75.69 99 THR A C 1
ATOM 785 O O . THR A 1 99 ? 7.851 -8.328 -4.916 1.00 75.69 99 THR A O 1
ATOM 788 N N . TRP A 1 100 ? 6.873 -8.885 -2.968 1.00 68.88 100 TRP A N 1
ATOM 789 C CA . TRP A 1 100 ? 7.951 -8.332 -2.160 1.00 68.88 100 TRP A CA 1
ATOM 790 C C . TRP A 1 100 ? 9.131 -9.298 -2.168 1.00 68.88 100 TRP A C 1
ATOM 792 O O . TRP A 1 100 ? 8.915 -10.496 -1.967 1.00 68.88 100 TRP A O 1
ATOM 802 N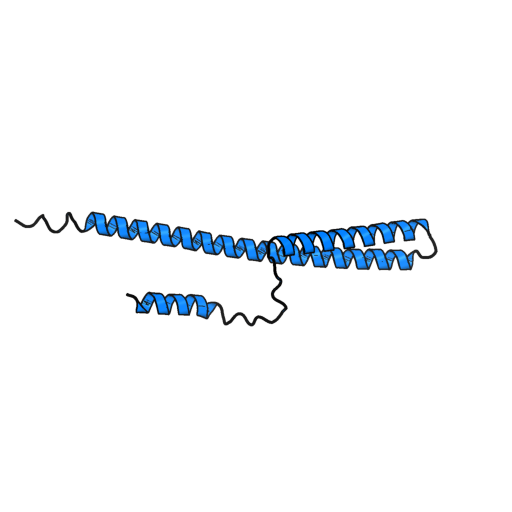 N . PRO A 1 101 ? 10.372 -8.823 -2.352 1.00 58.94 101 PRO A N 1
ATOM 803 C CA . PRO A 1 101 ? 11.508 -9.604 -1.910 1.00 58.94 101 PRO A CA 1
ATOM 804 C C . PRO A 1 101 ? 11.386 -9.710 -0.387 1.00 58.94 101 PRO A C 1
ATOM 806 O O . PRO A 1 101 ? 11.605 -8.739 0.337 1.00 58.94 101 PRO A O 1
ATOM 809 N N . GLU A 1 102 ? 10.960 -10.875 0.099 1.00 52.78 102 GLU A N 1
ATOM 810 C CA . GLU A 1 102 ? 11.075 -11.239 1.509 1.00 52.78 102 GLU A CA 1
ATOM 811 C C . GLU A 1 102 ? 12.545 -10.989 1.881 1.00 52.78 102 GLU A C 1
ATOM 813 O O . GLU A 1 102 ? 13.438 -11.474 1.186 1.00 52.78 102 GLU A O 1
ATOM 818 N N . LEU A 1 103 ? 12.797 -10.097 2.844 1.00 46.59 103 LEU A N 1
ATOM 819 C CA . LEU A 1 103 ? 14.124 -9.576 3.186 1.00 46.59 103 LEU A CA 1
ATOM 820 C C . LEU A 1 103 ? 15.146 -10.710 3.410 1.00 46.59 103 LEU A C 1
ATOM 822 O O . LEU A 1 103 ? 15.267 -11.206 4.519 1.00 46.59 103 LEU A O 1
ATOM 826 N N . GLU A 1 104 ? 15.843 -11.110 2.343 1.00 41.22 104 GLU A N 1
ATOM 827 C CA . GLU A 1 104 ? 17.202 -11.677 2.254 1.00 41.22 104 GLU A CA 1
ATOM 828 C C . GLU A 1 104 ? 17.479 -12.257 0.851 1.00 41.22 104 GLU A C 1
ATOM 830 O O . GLU A 1 104 ? 18.157 -13.268 0.675 1.00 41.22 104 GLU A O 1
ATOM 835 N N . LEU A 1 105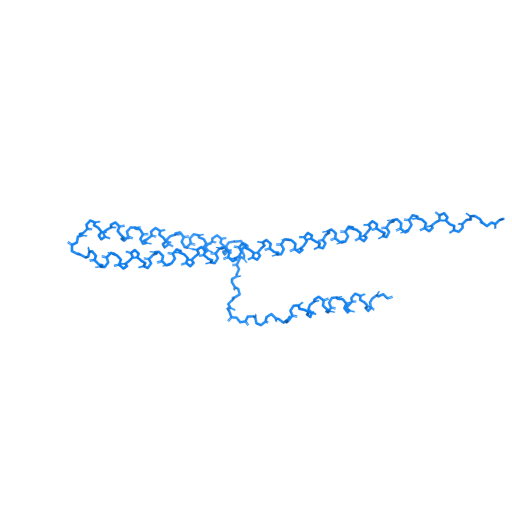 ? 17.059 -11.571 -0.214 1.00 44.12 105 LEU A N 1
ATOM 836 C CA . LEU A 1 105 ? 17.876 -11.637 -1.420 1.00 44.12 105 LEU A CA 1
ATOM 837 C C . LEU A 1 105 ? 19.091 -10.757 -1.148 1.00 44.12 105 LEU A C 1
ATOM 839 O O . LEU A 1 105 ? 19.090 -9.554 -1.401 1.00 44.12 105 LEU A O 1
ATOM 843 N N . VAL A 1 106 ? 20.155 -11.389 -0.637 1.00 45.12 106 VAL A N 1
ATOM 844 C CA . VAL A 1 106 ? 21.503 -11.060 -1.097 1.00 45.12 106 VAL A CA 1
ATOM 845 C C . VAL A 1 106 ? 21.370 -11.033 -2.611 1.00 45.12 106 VAL A C 1
ATOM 847 O O . VAL A 1 106 ? 21.382 -12.083 -3.252 1.00 45.12 106 VAL A O 1
ATOM 850 N N . LEU A 1 107 ? 21.137 -9.845 -3.177 1.00 39.06 107 LEU A N 1
ATOM 851 C CA . LEU A 1 107 ? 21.298 -9.625 -4.599 1.00 39.06 107 LEU A CA 1
ATOM 852 C C . LEU A 1 107 ? 22.647 -10.273 -4.902 1.00 39.06 107 LEU A C 1
ATOM 854 O O . LEU A 1 107 ? 23.629 -9.863 -4.267 1.00 39.06 107 LEU A O 1
ATOM 858 N N . PRO A 1 108 ? 22.734 -11.323 -5.744 1.00 40.44 108 PRO A N 1
ATOM 859 C CA . PRO A 1 108 ? 24.024 -11.808 -6.185 1.00 40.44 108 PRO A CA 1
ATOM 860 C C . PRO A 1 108 ? 24.629 -10.614 -6.892 1.00 40.44 108 PRO A C 1
ATOM 862 O O . PRO A 1 108 ? 24.216 -10.292 -8.000 1.00 40.44 108 PRO A O 1
ATOM 865 N N . ASN A 1 109 ? 25.474 -9.909 -6.138 1.00 46.47 109 ASN A N 1
ATOM 866 C CA . ASN A 1 109 ? 26.088 -8.627 -6.405 1.00 46.47 109 ASN A CA 1
ATOM 867 C C . ASN A 1 109 ? 25.764 -8.164 -7.830 1.00 46.47 109 ASN A C 1
ATOM 869 O O . ASN A 1 109 ? 26.373 -8.679 -8.759 1.00 46.47 109 ASN A O 1
ATOM 873 N N . THR A 1 110 ? 24.770 -7.294 -8.043 1.00 45.97 110 THR A N 1
ATOM 874 C CA . THR A 1 110 ? 24.320 -6.895 -9.397 1.00 45.97 110 THR A CA 1
ATOM 875 C C . THR A 1 110 ? 25.427 -6.204 -10.204 1.00 45.97 110 THR A C 1
ATOM 877 O O . THR A 1 110 ? 25.351 -6.133 -11.433 1.00 45.97 110 THR A O 1
ATOM 880 N N . SER A 1 111 ? 26.537 -5.819 -9.556 1.00 50.62 111 SER A N 1
ATOM 881 C CA . SER A 1 111 ? 27.794 -5.490 -10.247 1.00 50.62 111 SER A CA 1
ATOM 882 C C . SER A 1 111 ? 28.375 -6.663 -11.057 1.00 50.62 111 SER A C 1
ATOM 884 O O . SER A 1 111 ? 29.178 -6.457 -11.961 1.00 50.62 111 SER A O 1
ATOM 886 N N . ASN A 1 112 ? 27.947 -7.894 -10.778 1.00 49.16 112 ASN A N 1
ATOM 887 C CA . ASN A 1 112 ? 28.369 -9.126 -11.427 1.00 49.16 112 ASN A CA 1
ATOM 888 C C . ASN A 1 112 ? 27.419 -9.557 -12.550 1.00 49.16 112 ASN A C 1
ATOM 890 O O . ASN A 1 112 ? 27.886 -10.201 -13.472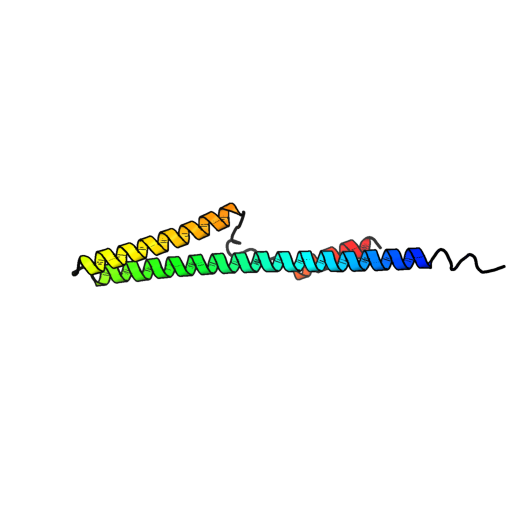 1.00 49.16 112 ASN A O 1
ATOM 894 N N . LEU A 1 113 ? 26.137 -9.170 -12.555 1.00 51.00 113 LEU A N 1
ATOM 895 C CA . LEU A 1 113 ? 25.248 -9.438 -13.702 1.00 51.00 113 LEU A CA 1
ATOM 896 C C . LEU A 1 113 ? 25.629 -8.564 -14.899 1.00 51.00 113 LEU A C 1
ATOM 898 O O . LEU A 1 113 ? 25.826 -9.072 -16.000 1.00 51.00 113 LEU A O 1
ATOM 902 N N . SER A 1 114 ? 25.866 -7.270 -14.672 1.00 53.97 114 SER A N 1
ATOM 903 C CA . SER A 1 114 ? 26.396 -6.378 -15.710 1.00 53.97 114 SER A CA 1
ATOM 904 C C . SER A 1 114 ? 27.820 -6.772 -16.140 1.00 53.97 114 SER A C 1
ATOM 906 O O . SER A 1 114 ? 28.133 -6.727 -17.330 1.00 53.97 114 SER A O 1
ATOM 908 N N . ALA A 1 115 ? 28.677 -7.240 -15.221 1.00 52.62 115 ALA A N 1
ATOM 909 C CA . ALA A 1 115 ? 30.010 -7.754 -15.557 1.00 52.62 115 ALA A CA 1
ATOM 910 C C . ALA A 1 115 ? 29.992 -9.135 -16.248 1.00 52.62 115 ALA A C 1
ATOM 912 O O . ALA A 1 115 ? 30.832 -9.386 -17.114 1.00 52.62 115 ALA A O 1
ATOM 913 N N . GLN A 1 116 ? 29.044 -10.020 -15.921 1.00 51.97 116 GLN A N 1
ATOM 914 C CA . GLN A 1 116 ? 28.838 -11.315 -16.584 1.00 51.97 116 GLN A CA 1
ATOM 915 C C . GLN A 1 116 ? 28.279 -11.130 -17.986 1.00 51.97 116 GLN A C 1
ATOM 917 O O . GLN A 1 116 ? 28.789 -11.748 -18.916 1.00 51.97 116 GLN A O 1
ATOM 922 N N . ILE A 1 117 ? 27.308 -10.233 -18.160 1.00 56.03 117 ILE A N 1
ATOM 923 C CA . ILE A 1 117 ? 26.777 -9.870 -19.475 1.00 56.03 117 ILE A CA 1
ATOM 924 C C . ILE A 1 117 ? 27.889 -9.234 -20.324 1.00 56.03 117 ILE A C 1
ATOM 926 O O . ILE A 1 117 ? 28.086 -9.645 -21.464 1.00 56.03 117 ILE A O 1
ATOM 930 N N . ARG A 1 118 ? 28.719 -8.336 -19.764 1.00 54.72 118 ARG A N 1
ATOM 931 C CA . ARG A 1 118 ? 29.905 -7.792 -20.463 1.00 54.72 118 ARG A CA 1
ATOM 932 C C . ARG A 1 118 ? 30.951 -8.858 -20.809 1.00 54.72 118 ARG A C 1
ATOM 934 O O . ARG A 1 118 ? 31.536 -8.782 -21.885 1.00 54.72 118 ARG A O 1
ATOM 941 N N . ARG A 1 119 ? 31.184 -9.858 -19.949 1.00 52.94 119 ARG A N 1
ATOM 942 C CA . ARG A 1 119 ? 32.072 -10.999 -20.252 1.00 52.94 119 ARG A CA 1
ATOM 943 C C . ARG A 1 119 ? 31.514 -11.888 -21.359 1.00 52.94 119 ARG A C 1
ATOM 945 O O . ARG A 1 119 ? 32.275 -12.297 -22.224 1.00 52.94 119 ARG A O 1
ATOM 952 N N . LEU A 1 120 ? 30.216 -12.180 -21.347 1.00 51.22 120 LEU A N 1
ATOM 953 C CA . LEU A 1 120 ? 29.572 -13.021 -22.359 1.00 51.22 120 LEU A CA 1
ATOM 954 C C . LEU A 1 120 ? 29.516 -12.326 -23.724 1.00 51.22 120 LEU A C 1
ATOM 956 O O . LEU A 1 120 ? 29.805 -12.956 -24.735 1.00 51.22 120 LEU A O 1
ATOM 960 N N . ILE A 1 121 ? 29.242 -11.020 -23.750 1.00 56.44 121 ILE A N 1
ATOM 961 C CA . ILE A 1 121 ? 29.271 -10.213 -24.977 1.00 56.44 121 ILE A CA 1
ATOM 962 C C . ILE A 1 121 ? 30.714 -10.035 -25.483 1.00 56.44 121 ILE A C 1
ATOM 964 O O . ILE A 1 121 ? 30.951 -10.112 -26.683 1.00 56.44 121 ILE A O 1
ATOM 968 N N . GLY A 1 122 ? 31.693 -9.870 -24.586 1.00 48.78 122 GLY A N 1
ATOM 969 C CA . GLY A 1 122 ? 33.113 -9.754 -24.939 1.00 48.78 122 GLY A CA 1
ATOM 970 C C . GLY A 1 122 ? 33.795 -11.058 -25.376 1.00 48.78 122 GLY A C 1
ATOM 971 O O . GLY A 1 122 ? 34.879 -10.994 -25.938 1.00 48.78 122 GLY A O 1
ATOM 972 N N . MET A 1 123 ? 33.190 -12.226 -25.131 1.00 46.69 123 MET A N 1
ATOM 973 C CA . MET A 1 123 ? 33.674 -13.528 -25.625 1.00 46.69 123 MET A CA 1
ATOM 974 C C . MET A 1 123 ? 33.084 -13.918 -26.991 1.00 46.69 123 MET A C 1
ATOM 976 O O . MET A 1 123 ? 33.532 -14.897 -27.583 1.00 46.69 123 MET A O 1
ATOM 980 N N . LEU A 1 124 ? 32.074 -13.187 -27.477 1.00 47.44 124 LEU A N 1
ATOM 981 C CA . LEU A 1 124 ? 31.416 -13.415 -28.771 1.00 47.44 124 LEU A CA 1
ATOM 982 C C . LEU A 1 124 ? 31.876 -12.434 -29.871 1.00 47.44 124 LEU A C 1
ATOM 984 O O . LEU A 1 124 ? 31.332 -12.475 -30.974 1.00 47.44 124 LEU A O 1
ATOM 988 N N . ALA A 1 125 ? 32.860 -11.576 -29.579 1.00 42.03 125 ALA A N 1
ATOM 989 C CA . ALA A 1 125 ? 33.535 -10.681 -30.525 1.00 42.03 125 ALA A CA 1
ATOM 990 C C . ALA A 1 125 ? 34.970 -11.159 -30.782 1.00 42.03 125 ALA A C 1
ATOM 992 O O . ALA A 1 125 ? 35.423 -11.032 -31.941 1.00 42.03 125 ALA A O 1
#